Protein AF-A0AAW4BHZ7-F1 (afdb_monomer)

Radius of gyration: 28.42 Å; Cα contacts (8 Å, |Δi|>4): 225; chains: 1; bounding box: 57×30×91 Å

Mean predicted aligned error: 8.45 Å

Organism: Vibrio anguillarum (NCBI:txid55601)

Structure (mmCIF, N/CA/C/O backbone):
data_AF-A0AAW4BHZ7-F1
#
_entry.id   AF-A0AAW4BHZ7-F1
#
loop_
_atom_site.group_PDB
_atom_site.id
_atom_site.type_symbol
_atom_site.label_atom_id
_atom_site.label_alt_id
_atom_site.label_comp_id
_atom_site.label_asym_id
_atom_site.label_entity_id
_atom_site.label_seq_id
_atom_site.pdbx_PDB_ins_code
_atom_site.Cartn_x
_atom_site.Cartn_y
_atom_site.Cartn_z
_atom_site.occupancy
_atom_site.B_iso_or_equiv
_atom_site.auth_seq_id
_atom_site.auth_comp_id
_atom_site.auth_asym_id
_atom_site.auth_atom_id
_atom_site.pdbx_PDB_model_num
ATOM 1 N N . VAL A 1 1 ? -28.824 4.587 63.443 1.00 45.62 1 VAL A N 1
ATOM 2 C CA . VAL A 1 1 ? -29.485 4.351 62.135 1.00 45.62 1 VAL A CA 1
ATOM 3 C C . VAL A 1 1 ? -28.560 3.480 61.294 1.00 45.62 1 VAL A C 1
ATOM 5 O O . VAL A 1 1 ? -27.410 3.880 61.147 1.00 45.62 1 VAL A O 1
ATOM 8 N N . PRO A 1 2 ? -28.964 2.292 60.810 1.00 45.22 2 PRO A N 1
ATOM 9 C CA . PRO A 1 2 ? -28.074 1.448 60.019 1.00 45.22 2 PRO A CA 1
ATOM 10 C C . PRO A 1 2 ? -27.935 2.035 58.611 1.00 45.22 2 PRO A C 1
ATOM 12 O O . PRO A 1 2 ? -28.929 2.230 57.914 1.00 45.22 2 PRO A O 1
ATOM 15 N N . VAL A 1 3 ? -26.703 2.319 58.191 1.00 51.41 3 VAL A N 1
ATOM 16 C CA . VAL A 1 3 ? -26.401 2.705 56.809 1.00 51.41 3 VAL A CA 1
ATOM 17 C C . VAL A 1 3 ? -26.352 1.426 55.979 1.00 51.41 3 VAL A C 1
ATOM 19 O O . VAL A 1 3 ? -25.478 0.582 56.171 1.00 51.41 3 VAL A O 1
ATOM 22 N N . MET A 1 4 ? -27.311 1.266 55.071 1.00 52.25 4 MET A N 1
ATOM 23 C CA . MET A 1 4 ? -27.324 0.172 54.103 1.00 52.25 4 MET A CA 1
ATOM 24 C C . MET A 1 4 ? -26.112 0.350 53.172 1.00 52.25 4 MET A C 1
ATOM 26 O O . MET A 1 4 ? -26.081 1.277 52.364 1.00 52.25 4 MET A O 1
ATOM 30 N N . LYS A 1 5 ? -25.075 -0.485 53.316 1.00 56.50 5 LYS A N 1
ATOM 31 C CA . LYS A 1 5 ? -23.933 -0.480 52.389 1.00 56.50 5 LYS A CA 1
ATOM 32 C C . LYS A 1 5 ? -24.426 -0.943 51.018 1.00 56.50 5 LYS A C 1
ATOM 34 O O . LYS A 1 5 ? -25.065 -1.990 50.921 1.00 56.50 5 LYS A O 1
ATOM 39 N N . SER A 1 6 ? -24.145 -0.176 49.967 1.00 67.62 6 SER A N 1
ATOM 40 C CA . SER A 1 6 ? -24.424 -0.616 48.601 1.00 67.62 6 SER A CA 1
ATOM 41 C C . SER A 1 6 ? -23.652 -1.907 48.313 1.00 67.62 6 SER A C 1
ATOM 43 O O . SER A 1 6 ? -22.472 -2.030 48.644 1.00 67.62 6 SER A O 1
ATOM 45 N N . LYS A 1 7 ? -24.324 -2.894 47.711 1.00 81.62 7 LYS A N 1
ATOM 46 C CA . LYS A 1 7 ? -23.645 -4.065 47.152 1.00 81.62 7 LYS A CA 1
ATOM 47 C C . LYS A 1 7 ? -22.911 -3.620 45.890 1.00 81.62 7 LYS A C 1
ATOM 49 O O . LYS A 1 7 ? -23.540 -3.099 44.973 1.00 81.62 7 LYS A O 1
ATOM 54 N N . ALA A 1 8 ? -21.600 -3.815 45.866 1.00 86.56 8 ALA A N 1
ATOM 55 C CA . ALA A 1 8 ? -20.774 -3.657 44.678 1.00 86.56 8 ALA A CA 1
ATOM 56 C C . ALA A 1 8 ? -20.275 -5.037 44.236 1.00 86.56 8 ALA A C 1
ATOM 58 O O . ALA A 1 8 ? -19.981 -5.884 45.082 1.00 86.56 8 ALA A O 1
ATOM 59 N N . THR A 1 9 ? -20.177 -5.238 42.925 1.00 92.44 9 THR A N 1
ATOM 60 C CA . THR A 1 9 ? -19.621 -6.446 42.305 1.00 92.44 9 THR A CA 1
ATOM 61 C C . THR A 1 9 ? -18.449 -6.034 41.427 1.00 92.44 9 THR A C 1
ATOM 63 O O . THR A 1 9 ? -18.513 -5.005 40.755 1.00 92.44 9 THR A O 1
ATOM 66 N N . THR A 1 10 ? -17.390 -6.837 41.436 1.00 94.56 10 THR A N 1
ATOM 67 C CA . THR A 1 10 ? -16.207 -6.633 40.599 1.00 94.56 10 THR A CA 1
ATOM 68 C C . THR A 1 10 ? -16.099 -7.790 39.622 1.00 94.56 10 THR A C 1
ATOM 70 O O . THR A 1 10 ? -16.059 -8.943 40.042 1.00 94.56 10 THR A O 1
ATOM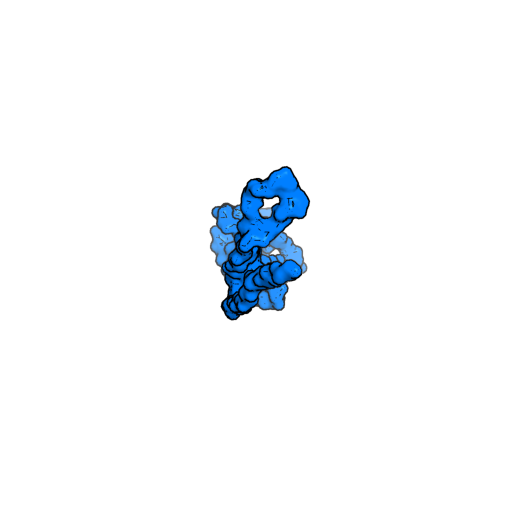 73 N N . GLU A 1 11 ? -15.996 -7.477 38.334 1.00 94.38 11 GLU A N 1
ATOM 74 C CA . GLU A 1 11 ? -15.741 -8.454 37.278 1.00 94.38 11 GLU A CA 1
ATOM 75 C C . GLU A 1 11 ? -14.485 -8.070 36.497 1.00 94.38 11 GLU A C 1
ATOM 77 O O . GLU A 1 11 ? -14.169 -6.889 36.329 1.00 94.38 11 GLU A O 1
ATOM 82 N N . ARG A 1 12 ? -13.750 -9.081 36.028 1.00 96.12 12 ARG A N 1
ATOM 83 C CA . ARG A 1 12 ? -12.579 -8.898 35.171 1.00 96.12 12 ARG A CA 1
ATOM 84 C C . ARG A 1 12 ? -12.951 -9.274 33.746 1.00 96.12 12 ARG A C 1
ATOM 86 O O . ARG A 1 12 ? -13.334 -10.410 33.492 1.00 96.12 12 ARG A O 1
ATOM 93 N N . TYR A 1 13 ? -12.739 -8.345 32.824 1.00 95.50 13 TYR A N 1
ATOM 94 C CA . TYR A 1 13 ? -12.729 -8.629 31.396 1.00 95.50 13 TYR A CA 1
ATOM 95 C C . TYR A 1 13 ? -11.280 -8.728 30.915 1.00 95.50 13 TYR A C 1
ATOM 97 O O . TYR A 1 13 ? -10.498 -7.796 31.104 1.00 95.50 13 TYR A O 1
ATOM 105 N N . THR A 1 14 ? -10.921 -9.859 30.313 1.00 96.44 14 THR A N 1
ATOM 106 C CA . THR A 1 14 ? -9.606 -10.056 29.696 1.00 96.44 14 THR A CA 1
ATOM 107 C C . THR A 1 14 ? -9.739 -9.822 28.200 1.00 96.44 14 THR A C 1
ATOM 109 O O . THR A 1 14 ? -10.528 -10.492 27.539 1.00 96.44 14 THR A O 1
ATOM 112 N N . VAL A 1 15 ? -8.962 -8.881 27.665 1.00 95.69 15 VAL A N 1
ATOM 113 C CA . VAL A 1 15 ? -8.916 -8.625 26.221 1.00 95.69 15 VAL A CA 1
ATOM 114 C C . VAL A 1 15 ? -8.342 -9.864 25.517 1.00 95.69 15 VAL A C 1
ATOM 116 O O . VAL A 1 15 ? -7.264 -10.317 25.910 1.00 95.69 15 VAL A O 1
ATOM 119 N N . PRO A 1 16 ? -9.031 -10.428 24.508 1.00 95.06 16 PRO A N 1
ATOM 120 C CA . PRO A 1 16 ? -8.538 -11.590 23.776 1.00 95.06 16 PRO A CA 1
ATOM 121 C C . PRO A 1 16 ? -7.180 -11.350 23.104 1.00 95.06 16 PRO A C 1
ATOM 123 O O . PRO A 1 16 ? -6.865 -10.237 22.670 1.00 95.06 16 PRO A O 1
ATOM 126 N N . SER A 1 17 ? -6.384 -12.410 22.958 1.00 92.94 17 SER A N 1
ATOM 127 C CA . SER A 1 17 ? -5.130 -12.371 22.197 1.00 92.94 17 SER A CA 1
ATOM 128 C C . SER A 1 17 ? -5.360 -11.872 20.764 1.00 92.94 17 SER A C 1
ATOM 130 O O . SER A 1 17 ? -6.391 -12.158 20.166 1.00 92.94 17 SER A O 1
ATOM 132 N N . ASN A 1 18 ? -4.392 -11.131 20.214 1.00 89.56 18 ASN A N 1
ATOM 133 C CA . ASN A 1 18 ? -4.454 -10.501 18.882 1.00 89.56 18 ASN A CA 1
ATOM 134 C C . ASN A 1 18 ? -5.602 -9.498 18.678 1.00 89.56 18 ASN A C 1
ATOM 136 O O . ASN A 1 18 ? -5.875 -9.094 17.551 1.00 89.56 18 ASN A O 1
ATOM 140 N N . THR A 1 19 ? -6.234 -9.039 19.758 1.00 93.38 19 THR A N 1
ATOM 141 C CA . THR A 1 19 ? -7.202 -7.940 19.722 1.00 93.38 19 THR A CA 1
ATOM 142 C C . THR A 1 19 ? -6.710 -6.759 20.548 1.00 93.38 19 THR A C 1
ATOM 144 O O . THR A 1 19 ? -5.769 -6.868 21.339 1.00 93.38 19 THR A O 1
ATOM 147 N N . GLN A 1 20 ? -7.339 -5.609 20.351 1.00 94.12 20 GLN A N 1
ATOM 148 C CA 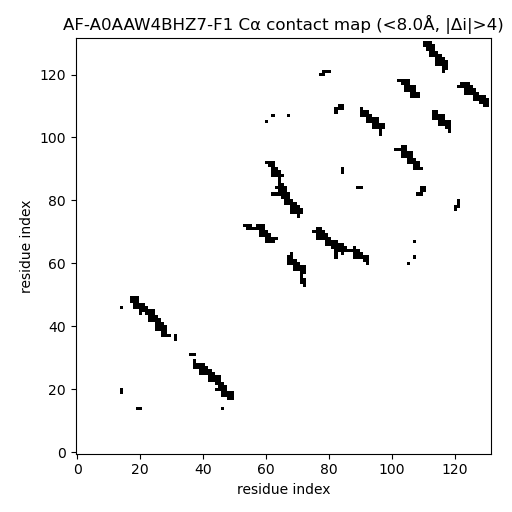. GLN A 1 20 ? -7.147 -4.416 21.160 1.00 94.12 20 GLN A CA 1
ATOM 149 C C . GLN A 1 20 ? -8.499 -3.794 21.497 1.00 94.12 20 GLN A C 1
ATOM 151 O O . GLN A 1 20 ? -9.475 -3.969 20.767 1.00 94.12 20 GLN A O 1
ATOM 156 N N . LEU A 1 21 ? -8.563 -3.052 22.601 1.00 95.00 21 LEU A N 1
ATOM 157 C CA . LEU A 1 21 ? -9.728 -2.226 22.903 1.00 95.00 21 LEU A CA 1
ATOM 158 C C . LEU A 1 21 ? -9.805 -1.091 21.882 1.00 95.00 21 LEU A C 1
ATOM 160 O O . LEU A 1 21 ? -8.866 -0.311 21.755 1.00 95.00 21 LEU A O 1
ATOM 164 N N . VAL A 1 22 ? -10.928 -1.005 21.176 1.00 95.62 22 VAL A N 1
ATOM 165 C CA . VAL A 1 22 ? -11.180 0.036 20.166 1.00 95.62 22 VAL A CA 1
ATOM 166 C C . VAL A 1 22 ? -12.282 0.997 20.594 1.00 95.62 22 VAL A C 1
ATOM 168 O O . VAL A 1 22 ? -12.426 2.070 20.018 1.00 95.62 22 VAL A O 1
ATOM 171 N N . GLY A 1 23 ? -13.055 0.642 21.622 1.00 96.06 23 GLY A N 1
ATOM 172 C CA . GLY A 1 23 ? -14.110 1.506 22.126 1.00 96.06 23 GLY A CA 1
ATOM 173 C C . GLY A 1 23 ? -14.826 0.960 23.351 1.00 96.06 23 GLY A C 1
ATOM 174 O O . GLY A 1 23 ? -14.528 -0.124 23.859 1.00 96.06 23 GLY A O 1
ATOM 175 N N . LEU A 1 24 ? -15.796 1.744 23.812 1.00 97.81 24 LEU A N 1
ATOM 176 C CA . LEU A 1 24 ? -16.686 1.422 24.919 1.00 97.81 24 LEU A CA 1
ATOM 177 C C . LEU A 1 24 ? -18.109 1.843 24.553 1.00 97.81 24 LEU A C 1
ATOM 179 O O . LEU A 1 24 ? -18.342 3.010 24.241 1.00 97.81 24 LEU A O 1
ATOM 183 N N . ASN A 1 25 ? -19.067 0.927 24.675 1.00 97.88 25 ASN A N 1
ATOM 184 C CA . ASN A 1 25 ? -20.467 1.323 24.785 1.00 97.88 25 ASN A CA 1
ATOM 185 C C . ASN A 1 25 ? -20.723 1.767 26.227 1.00 97.88 25 ASN A C 1
ATOM 187 O O . ASN A 1 25 ? -20.350 1.069 27.175 1.00 97.88 25 ASN A O 1
ATOM 191 N N . VAL A 1 26 ? -21.349 2.932 26.392 1.00 96.56 26 VAL A N 1
ATOM 192 C CA . VAL A 1 26 ? -21.577 3.560 27.698 1.00 96.56 26 VAL A CA 1
ATOM 193 C C . VAL A 1 26 ? -23.051 3.900 27.841 1.00 96.56 26 VAL A C 1
ATOM 195 O O . VAL A 1 26 ? -23.613 4.633 27.030 1.00 96.56 26 VAL A O 1
ATOM 198 N N . TRP A 1 27 ? -23.672 3.415 28.915 1.00 95.00 27 TRP A N 1
ATOM 199 C CA . TRP A 1 27 ? -25.053 3.755 29.243 1.00 95.00 27 TRP A CA 1
ATOM 200 C C . TRP A 1 27 ? -25.092 4.747 30.394 1.00 95.00 27 TRP A C 1
ATOM 202 O O . TRP A 1 27 ? -24.494 4.519 31.445 1.00 95.00 27 TRP A O 1
ATOM 212 N N . SER A 1 28 ? -25.856 5.824 30.218 1.00 91.75 28 SER A N 1
ATOM 213 C CA . SER A 1 28 ? -26.211 6.760 31.282 1.00 91.75 28 SER A CA 1
ATOM 214 C C . SER A 1 28 ? -27.719 6.988 31.271 1.00 91.75 28 SER A C 1
ATOM 216 O O . SER A 1 28 ? -28.321 7.207 30.219 1.00 91.75 28 SER A O 1
ATOM 218 N N . LYS A 1 29 ? -28.357 6.913 32.438 1.00 88.69 29 LYS A N 1
ATOM 219 C CA . LYS A 1 29 ? -29.798 7.117 32.577 1.00 88.69 29 LYS A CA 1
ATOM 220 C C . LYS A 1 29 ? -30.141 8.570 32.214 1.00 88.69 29 LYS A C 1
ATOM 222 O O . LYS A 1 29 ? -29.570 9.494 32.793 1.00 88.69 29 LYS A O 1
ATOM 227 N N . PRO A 1 30 ? -31.119 8.804 31.321 1.00 75.88 30 PRO A N 1
ATOM 228 C CA . PRO A 1 30 ? -31.380 10.139 30.782 1.00 75.88 30 PRO A CA 1
ATOM 229 C C . PRO A 1 30 ? -32.041 11.107 31.777 1.00 75.88 30 PRO A C 1
ATOM 231 O O . PRO A 1 30 ? -31.963 12.315 31.570 1.00 75.88 30 PRO A O 1
ATOM 234 N N . LYS A 1 31 ? -32.669 10.609 32.857 1.00 68.00 31 LYS A N 1
ATOM 235 C CA . LYS A 1 31 ? -33.532 11.396 33.761 1.00 68.00 31 LYS A CA 1
ATOM 236 C C . LYS A 1 31 ? -32.974 11.642 35.179 1.00 68.00 31 LYS A C 1
ATOM 238 O O . LYS A 1 31 ? -33.588 11.191 36.146 1.00 68.00 31 LYS A O 1
ATOM 243 N N . PRO A 1 32 ? -31.871 12.376 35.383 1.00 65.25 32 PRO A N 1
ATOM 244 C CA . PRO A 1 32 ? -31.665 13.061 36.651 1.00 65.25 32 PRO A CA 1
ATOM 245 C C . PRO A 1 32 ? -32.241 14.481 36.586 1.00 65.25 32 PRO A C 1
ATOM 247 O O . PRO A 1 32 ? -32.038 15.196 35.612 1.00 65.25 32 PRO A O 1
ATOM 250 N N . ILE A 1 33 ? -32.913 14.903 37.662 1.00 65.62 33 ILE A N 1
ATOM 251 C CA . ILE A 1 33 ? -33.428 16.277 37.854 1.00 65.62 33 ILE A CA 1
ATOM 252 C C . ILE A 1 33 ? -32.295 17.321 37.743 1.00 65.62 33 ILE A C 1
ATOM 254 O O . ILE A 1 33 ? -32.540 18.471 37.401 1.00 65.62 33 ILE A O 1
ATOM 258 N N . PHE A 1 34 ? -31.041 16.907 37.970 1.00 79.25 34 PHE A N 1
ATOM 259 C CA . PHE A 1 34 ? -29.856 17.744 37.825 1.00 79.25 34 PHE A CA 1
ATOM 260 C C . PHE A 1 34 ? -28.754 17.045 37.026 1.00 79.25 34 PHE A C 1
ATOM 262 O O . PHE A 1 34 ? -28.375 15.913 37.337 1.00 79.25 34 PHE A O 1
ATOM 269 N N . THR A 1 35 ? -28.172 17.744 36.054 1.00 76.00 35 THR A N 1
ATOM 270 C CA . THR A 1 35 ? -27.115 17.213 35.177 1.00 76.00 35 THR A CA 1
ATOM 271 C C . THR A 1 35 ? -25.884 16.729 35.947 1.00 76.00 35 THR A C 1
ATOM 273 O O . THR A 1 35 ? -25.319 15.704 35.580 1.00 76.00 35 THR A O 1
ATOM 276 N N . PHE A 1 36 ? -25.526 17.371 37.067 1.00 81.56 36 PHE A N 1
ATOM 277 C CA . PHE A 1 36 ? -24.386 16.963 37.905 1.00 81.56 36 PHE A CA 1
ATOM 278 C C . PHE A 1 36 ? -24.562 15.595 38.590 1.00 81.56 36 PHE A C 1
ATOM 280 O O . PHE A 1 36 ? -23.603 15.054 39.126 1.00 81.56 36 PHE A O 1
ATOM 287 N N . LYS A 1 37 ? -25.775 15.021 38.587 1.00 82.94 37 LYS A N 1
ATOM 288 C CA . LYS A 1 37 ? -26.039 13.669 39.111 1.00 82.94 37 LYS A CA 1
ATOM 289 C C . LYS A 1 37 ? -25.936 12.572 38.043 1.00 82.94 37 LYS A C 1
ATOM 291 O O . LYS A 1 37 ? -26.101 11.393 38.374 1.00 82.94 37 LYS A O 1
ATOM 296 N N . LYS A 1 38 ? -25.696 12.923 36.771 1.00 85.12 38 LYS A N 1
ATOM 297 C CA . LYS A 1 38 ? -25.431 11.937 35.713 1.00 85.12 38 LYS A CA 1
ATOM 298 C C . LYS A 1 38 ? -24.132 11.197 36.017 1.00 85.12 38 LYS A C 1
ATOM 300 O O . LYS A 1 38 ? -23.143 11.794 36.420 1.00 85.12 38 LYS A O 1
ATOM 305 N N . HIS A 1 39 ? -24.155 9.890 35.814 1.00 89.12 39 HIS A N 1
ATOM 306 C CA . HIS A 1 39 ? -23.004 9.006 35.953 1.00 89.12 39 HIS A CA 1
ATOM 307 C C . HIS A 1 39 ? -23.144 7.852 34.956 1.00 89.12 39 HIS A C 1
ATOM 309 O O . HIS A 1 39 ? -24.201 7.673 34.340 1.00 89.12 39 HIS A O 1
ATOM 315 N N . VAL A 1 40 ? -22.074 7.081 34.786 1.00 92.75 40 VAL A N 1
ATOM 316 C CA . VAL A 1 40 ? -22.093 5.850 33.994 1.00 92.75 40 VAL A CA 1
ATOM 317 C C . VAL A 1 40 ? -22.850 4.776 34.765 1.00 92.75 40 VAL A C 1
ATOM 319 O O . VAL A 1 40 ? -22.567 4.519 35.932 1.00 92.75 40 VAL A O 1
ATOM 322 N N . ASN A 1 41 ? -23.833 4.161 34.117 1.00 92.69 41 ASN A N 1
ATO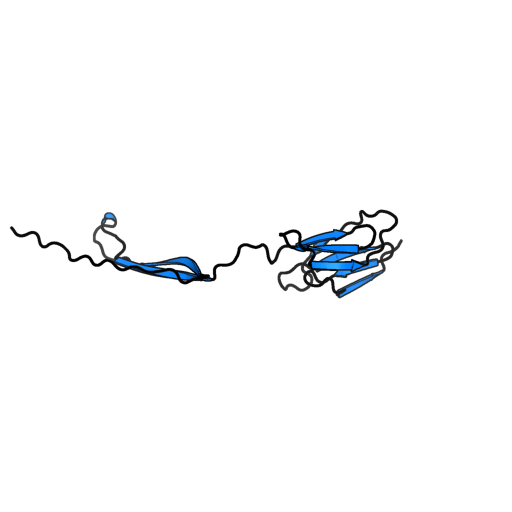M 323 C CA . ASN A 1 41 ? -24.649 3.097 34.690 1.00 92.69 41 ASN A CA 1
ATOM 324 C C . ASN A 1 41 ? -24.219 1.707 34.225 1.00 92.69 41 ASN A C 1
ATOM 326 O O . ASN A 1 41 ? -24.394 0.756 34.978 1.00 92.69 41 ASN A O 1
ATOM 330 N N . ALA A 1 42 ? -23.679 1.592 33.011 1.00 95.06 42 ALA A N 1
ATOM 331 C CA . ALA A 1 42 ? -23.115 0.353 32.492 1.00 95.06 42 ALA A CA 1
ATOM 332 C C . ALA A 1 42 ? -22.038 0.647 31.445 1.00 95.06 42 ALA A C 1
ATOM 334 O O . ALA A 1 42 ? -22.050 1.711 30.815 1.00 95.06 42 ALA A O 1
ATOM 335 N N . VAL A 1 43 ? -21.143 -0.320 31.254 1.00 96.75 43 VAL A N 1
ATOM 336 C CA . VAL A 1 43 ? -20.100 -0.305 30.227 1.00 96.75 43 VAL A CA 1
ATOM 337 C C . VAL A 1 43 ? -20.046 -1.652 29.517 1.00 96.75 43 VAL A C 1
ATOM 339 O O . VAL A 1 43 ? -20.295 -2.689 30.127 1.00 96.75 43 VAL A O 1
ATOM 342 N N . GLN A 1 44 ? -19.686 -1.634 28.239 1.00 97.88 44 GLN A N 1
ATOM 343 C CA . GLN A 1 44 ? -19.307 -2.820 27.478 1.00 97.88 44 GLN A CA 1
ATOM 344 C C . GLN A 1 44 ? -18.070 -2.478 26.653 1.00 97.88 44 GLN A C 1
ATOM 346 O O . GLN A 1 44 ? -18.048 -1.468 25.949 1.00 97.88 44 GLN A O 1
ATOM 351 N N . PHE A 1 45 ? -17.044 -3.319 26.743 1.00 97.19 45 PHE A N 1
ATOM 352 C CA . PHE A 1 45 ? -15.821 -3.166 25.966 1.00 97.19 45 PHE A CA 1
ATOM 353 C C . PHE A 1 45 ? -16.040 -3.607 24.521 1.00 97.19 45 PHE A C 1
ATOM 355 O O . PHE A 1 45 ? -16.587 -4.681 24.273 1.00 97.19 45 PHE A O 1
ATOM 362 N N . ILE A 1 46 ? -15.578 -2.791 23.578 1.00 97.19 46 ILE A N 1
ATOM 363 C CA . ILE A 1 46 ? -15.519 -3.133 22.159 1.00 97.19 46 ILE A CA 1
ATOM 364 C C . ILE A 1 46 ? -14.064 -3.454 21.843 1.00 97.19 46 ILE A C 1
ATOM 366 O O . ILE A 1 46 ? -13.174 -2.623 22.050 1.00 97.19 46 ILE A O 1
ATOM 370 N N . VAL A 1 47 ? -13.827 -4.670 21.361 1.00 96.31 47 VAL A N 1
ATOM 371 C CA . VAL A 1 47 ? -12.511 -5.127 20.916 1.00 96.31 47 VAL A CA 1
ATOM 372 C C . VAL A 1 47 ? -12.504 -5.265 19.400 1.00 96.31 47 VAL A C 1
ATOM 374 O O . VAL A 1 47 ? -13.496 -5.680 18.807 1.00 96.31 47 VAL A O 1
ATOM 377 N N . GLY A 1 48 ? -11.390 -4.893 18.785 1.00 92.69 48 GLY A N 1
ATOM 378 C CA . GLY A 1 48 ? -11.131 -5.084 17.363 1.00 92.69 48 GLY A CA 1
ATOM 379 C C . GLY A 1 48 ? -9.825 -5.835 17.168 1.00 92.69 48 GLY A C 1
ATOM 380 O O . GLY A 1 48 ? -9.013 -5.920 18.094 1.00 92.69 48 GLY A O 1
ATOM 381 N N . GLU A 1 49 ? -9.612 -6.381 15.975 1.00 91.19 49 GLU A N 1
ATOM 382 C CA . GLU A 1 49 ? -8.331 -6.994 15.638 1.00 91.19 49 GLU A CA 1
ATOM 383 C C . GLU A 1 49 ? -7.199 -5.990 15.840 1.00 91.19 49 GLU A C 1
ATOM 385 O O . GLU A 1 49 ? -7.302 -4.800 15.518 1.00 91.19 49 GLU A O 1
ATOM 390 N N . LYS A 1 50 ? -6.102 -6.476 16.415 1.00 87.62 50 LYS A N 1
ATOM 391 C CA . LYS A 1 50 ? -4.887 -5.692 16.512 1.00 87.62 50 LYS A CA 1
ATOM 392 C C . LYS A 1 50 ? -4.306 -5.588 15.109 1.00 87.62 50 LYS A C 1
ATOM 394 O O . LYS A 1 50 ? -3.567 -6.460 14.662 1.00 87.62 50 LYS A O 1
ATOM 399 N N . ILE A 1 51 ? -4.631 -4.499 14.429 1.00 73.75 51 ILE A N 1
ATOM 400 C CA . ILE A 1 51 ? -3.901 -4.090 13.241 1.00 73.75 51 ILE A CA 1
ATOM 401 C C . ILE A 1 51 ? -2.471 -3.783 13.669 1.00 73.75 51 ILE A C 1
ATOM 403 O O . ILE A 1 51 ? -2.200 -2.881 14.465 1.00 73.75 51 ILE A O 1
ATOM 407 N N . ASN A 1 52 ? -1.536 -4.588 13.178 1.00 67.88 52 ASN A N 1
ATOM 408 C CA . ASN A 1 52 ? -0.142 -4.208 13.236 1.00 67.88 52 ASN A CA 1
ATOM 409 C C . ASN A 1 52 ? -0.027 -2.981 12.339 1.00 67.88 52 ASN A C 1
ATOM 411 O O . ASN A 1 52 ? -0.112 -3.123 11.125 1.00 67.88 52 ASN A O 1
ATOM 415 N N . ASN A 1 53 ? 0.189 -1.802 12.929 1.00 58.94 53 ASN A N 1
ATOM 416 C CA . ASN A 1 53 ? 0.474 -0.545 12.223 1.00 58.94 53 ASN A CA 1
ATOM 417 C C . ASN A 1 53 ? 1.765 -0.601 11.382 1.00 58.94 53 ASN A C 1
ATOM 419 O O . ASN A 1 53 ? 2.313 0.441 11.028 1.00 58.94 53 ASN A O 1
ATOM 423 N N . ASN A 1 54 ? 2.259 -1.793 11.026 1.00 53.53 54 ASN A N 1
ATOM 424 C CA . ASN A 1 54 ? 2.942 -1.949 9.760 1.00 53.53 54 ASN A CA 1
ATOM 425 C C . ASN A 1 54 ? 1.973 -1.371 8.732 1.00 53.53 54 ASN A C 1
ATOM 427 O O . ASN A 1 54 ? 0.945 -1.958 8.428 1.00 53.53 54 ASN A O 1
ATOM 431 N N . ILE A 1 55 ? 2.202 -0.137 8.320 1.00 56.00 55 ILE A N 1
ATOM 432 C CA . ILE A 1 55 ? 2.672 0.257 6.998 1.00 56.00 55 ILE A CA 1
ATOM 433 C C . ILE A 1 55 ? 2.719 -0.866 5.917 1.00 56.00 55 ILE A C 1
ATOM 435 O O . ILE A 1 55 ? 3.554 -0.847 5.026 1.00 56.00 55 ILE A O 1
ATOM 439 N N . GLN A 1 56 ? 1.851 -1.879 5.967 1.00 61.91 56 GLN A N 1
ATOM 440 C CA . GLN A 1 56 ? 1.771 -2.980 5.004 1.00 61.91 56 GLN A CA 1
ATOM 441 C C . GLN A 1 56 ? 1.395 -2.435 3.622 1.00 61.91 56 GLN A C 1
ATOM 443 O O . GLN A 1 56 ? 1.691 -3.055 2.610 1.00 61.91 56 GLN A O 1
ATOM 448 N N . ASN A 1 57 ? 0.779 -1.250 3.598 1.00 76.75 57 ASN A N 1
ATOM 449 C CA . ASN A 1 57 ? 0.242 -0.630 2.400 1.00 76.75 57 ASN A CA 1
ATOM 450 C C . ASN A 1 57 ? 1.096 0.544 1.896 1.00 76.75 57 ASN A C 1
ATOM 452 O O . ASN A 1 57 ? 0.734 1.112 0.874 1.00 76.75 57 ASN A O 1
ATOM 456 N N . MET A 1 58 ? 2.190 0.935 2.578 1.00 89.06 58 MET A N 1
ATOM 457 C CA . MET A 1 58 ? 3.116 1.922 1.995 1.00 89.06 58 MET A CA 1
ATOM 458 C C . MET A 1 58 ? 4.328 1.220 1.399 1.00 89.06 58 MET A C 1
ATOM 460 O O . MET A 1 58 ? 4.967 0.377 2.038 1.00 89.06 58 MET A O 1
ATOM 464 N N . GLY A 1 59 ? 4.652 1.632 0.181 1.00 93.25 59 GLY A N 1
ATOM 465 C CA . GLY A 1 59 ? 5.853 1.244 -0.529 1.00 93.25 59 GLY A CA 1
ATOM 466 C C . GLY A 1 59 ? 6.738 2.454 -0.814 1.00 93.25 59 GLY A C 1
ATOM 467 O O . GLY A 1 59 ? 6.253 3.575 -0.952 1.00 93.25 59 GLY A O 1
ATOM 468 N N . ILE A 1 60 ? 8.043 2.221 -0.896 1.00 96.31 60 ILE A N 1
ATOM 469 C CA . ILE A 1 60 ? 9.024 3.176 -1.410 1.00 96.31 60 ILE A CA 1
ATOM 470 C C . ILE A 1 60 ? 9.520 2.619 -2.736 1.00 96.31 60 ILE A C 1
ATOM 472 O O . ILE A 1 60 ? 10.133 1.551 -2.768 1.00 96.31 60 ILE A O 1
ATOM 476 N N . VAL A 1 61 ? 9.269 3.354 -3.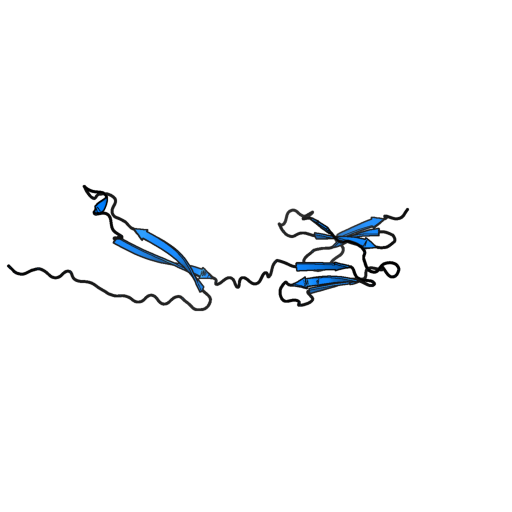816 1.00 98.00 61 VAL A N 1
ATOM 477 C CA . VAL A 1 61 ? 9.720 2.998 -5.159 1.00 98.00 61 VAL A CA 1
ATOM 478 C C . VAL A 1 61 ? 10.734 4.006 -5.671 1.00 98.00 61 VAL A C 1
ATOM 480 O O . VAL A 1 61 ? 10.581 5.210 -5.473 1.00 98.00 61 VAL A O 1
ATOM 483 N N . TYR A 1 62 ? 11.777 3.516 -6.331 1.00 97.31 62 TYR A N 1
ATOM 484 C CA . TYR A 1 62 ? 12.731 4.351 -7.053 1.00 97.31 62 TYR A CA 1
ATOM 485 C C . TYR A 1 62 ? 13.312 3.596 -8.249 1.00 97.31 62 TYR A C 1
ATOM 487 O O . TYR A 1 62 ? 13.317 2.363 -8.282 1.00 97.31 62 TYR A O 1
ATOM 495 N N . ALA A 1 63 ? 13.820 4.344 -9.228 1.00 96.50 63 ALA A N 1
ATOM 496 C CA . ALA A 1 63 ? 14.555 3.795 -10.357 1.00 96.50 63 ALA A CA 1
ATOM 497 C C . ALA A 1 63 ? 16.062 4.014 -10.170 1.00 96.50 63 ALA A C 1
ATOM 499 O O . ALA A 1 63 ? 16.511 5.109 -9.834 1.00 96.50 63 ALA A O 1
ATOM 500 N N . GLY A 1 64 ? 16.839 2.953 -10.369 1.00 93.25 64 GLY A N 1
ATOM 501 C CA . GLY A 1 64 ? 18.293 3.014 -10.497 1.00 93.25 64 GLY A CA 1
ATOM 502 C C . GLY A 1 64 ? 18.736 2.736 -11.933 1.00 93.25 64 GLY A C 1
ATOM 503 O O . GLY A 1 64 ? 17.931 2.738 -12.858 1.00 93.25 64 GLY A O 1
ATOM 504 N N . TYR A 1 65 ? 20.019 2.414 -12.113 1.00 93.50 65 TYR A N 1
ATOM 505 C CA . TYR A 1 65 ? 20.612 2.152 -13.434 1.00 93.50 65 TYR A CA 1
ATOM 506 C C . TYR A 1 65 ? 19.942 1.022 -14.233 1.00 93.50 65 TYR A C 1
ATOM 508 O O . TYR A 1 65 ? 19.906 1.079 -15.460 1.00 93.50 65 TYR A O 1
ATOM 516 N N . TYR A 1 66 ? 19.463 -0.025 -13.555 1.00 94.06 66 TYR A N 1
ATOM 517 C CA . TYR A 1 66 ? 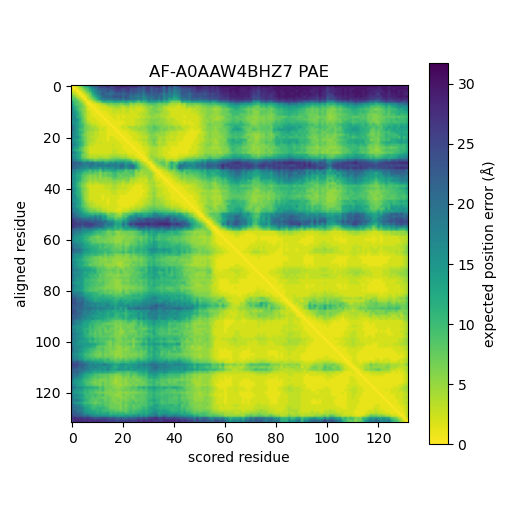19.041 -1.270 -14.214 1.00 94.06 66 TYR A CA 1
ATOM 518 C C . TYR A 1 66 ? 17.616 -1.709 -13.885 1.00 94.06 66 TYR A C 1
ATOM 520 O O . TYR A 1 66 ? 17.091 -2.628 -14.526 1.00 94.06 66 TYR A O 1
ATOM 528 N N . ALA A 1 67 ? 16.997 -1.106 -12.872 1.00 96.44 67 ALA A N 1
ATOM 529 C CA . ALA A 1 67 ? 15.706 -1.543 -12.375 1.00 96.44 67 ALA A CA 1
ATOM 530 C C . ALA A 1 67 ? 14.946 -0.430 -11.659 1.00 96.44 67 ALA A C 1
ATOM 532 O O . ALA A 1 67 ? 15.537 0.495 -11.099 1.00 96.44 67 ALA A O 1
ATOM 533 N N . VAL A 1 68 ? 13.628 -0.593 -11.654 1.00 97.81 68 VAL A N 1
ATOM 534 C CA . VAL A 1 68 ? 12.722 0.013 -10.685 1.00 97.81 68 VAL A CA 1
ATOM 535 C C . VAL A 1 68 ? 12.531 -0.989 -9.563 1.00 97.81 68 VAL A C 1
ATOM 537 O O . VAL A 1 68 ? 12.108 -2.118 -9.819 1.00 97.81 68 VAL A O 1
ATOM 540 N N . ASP A 1 69 ? 12.843 -0.578 -8.342 1.00 98.31 69 ASP A N 1
ATOM 541 C CA . ASP A 1 69 ? 12.710 -1.414 -7.157 1.00 98.31 69 ASP A CA 1
ATOM 542 C C . ASP A 1 69 ? 11.640 -0.840 -6.231 1.00 98.31 69 ASP A C 1
ATOM 544 O O . ASP A 1 69 ? 11.642 0.357 -5.937 1.00 98.31 69 ASP A O 1
ATOM 548 N N . MET A 1 70 ? 10.773 -1.715 -5.726 1.00 97.94 70 MET A N 1
ATOM 549 C CA . MET A 1 70 ? 9.806 -1.401 -4.678 1.00 97.94 70 MET A CA 1
ATOM 550 C C . MET A 1 70 ? 10.238 -2.038 -3.365 1.00 97.94 70 MET A C 1
ATOM 552 O O . MET A 1 70 ? 10.536 -3.233 -3.310 1.00 97.94 70 MET A O 1
ATOM 556 N N . TYR A 1 71 ? 10.205 -1.259 -2.293 1.00 96.56 71 TYR A N 1
ATOM 557 C CA . TYR A 1 71 ? 10.468 -1.711 -0.935 1.00 96.56 71 TYR A CA 1
ATOM 558 C C . TYR A 1 71 ? 9.252 -1.468 -0.052 1.00 96.56 71 TYR A C 1
ATOM 560 O O . TYR A 1 71 ? 8.605 -0.430 -0.151 1.00 96.56 71 TYR A O 1
ATOM 568 N N . ASN A 1 72 ? 8.959 -2.401 0.848 1.00 93.00 72 ASN A N 1
ATOM 569 C CA . ASN A 1 72 ? 8.010 -2.155 1.923 1.00 93.00 72 ASN A CA 1
ATOM 570 C C . ASN A 1 72 ? 8.625 -1.189 2.944 1.00 93.00 72 ASN A C 1
ATOM 572 O O . ASN A 1 72 ? 9.834 -0.943 2.971 1.00 93.00 72 ASN A O 1
ATOM 576 N N . ALA A 1 73 ? 7.802 -0.665 3.841 1.00 90.06 73 ALA A N 1
ATOM 577 C CA . ALA A 1 73 ? 8.267 0.290 4.840 1.00 90.06 73 ALA A CA 1
ATOM 578 C C . ALA A 1 73 ? 9.211 -0.281 5.910 1.00 90.06 73 ALA A C 1
ATOM 580 O O . ALA A 1 73 ? 9.746 0.473 6.720 1.00 90.06 73 ALA A O 1
ATOM 581 N N . GLN A 1 74 ? 9.428 -1.597 5.930 1.00 90.12 74 GLN A N 1
ATOM 582 C CA . GLN A 1 74 ? 10.448 -2.242 6.756 1.00 90.12 74 GLN A CA 1
ATOM 583 C C . GLN A 1 74 ? 11.788 -2.382 6.009 1.00 90.12 74 GLN A C 1
ATOM 585 O O . GLN A 1 74 ? 12.729 -2.958 6.549 1.00 90.12 74 GLN A O 1
ATOM 590 N N . GLY A 1 75 ? 11.891 -1.867 4.778 1.00 92.00 75 GLY A N 1
ATOM 591 C CA . GLY A 1 75 ? 13.091 -1.950 3.942 1.00 92.00 75 GLY A CA 1
ATOM 592 C C . GLY A 1 75 ? 13.265 -3.294 3.232 1.00 92.00 75 GLY A C 1
ATOM 593 O O . GLY A 1 75 ? 14.321 -3.555 2.660 1.00 92.00 75 GLY A O 1
ATOM 594 N N . GLY A 1 76 ? 12.252 -4.162 3.248 1.00 93.81 76 GLY A N 1
ATOM 595 C CA . GLY A 1 76 ? 12.244 -5.402 2.478 1.00 93.81 76 GLY A CA 1
ATOM 596 C C . GLY A 1 76 ? 11.855 -5.142 1.025 1.00 93.81 76 GLY A C 1
ATOM 597 O O . GLY A 1 76 ? 10.841 -4.498 0.768 1.00 93.81 76 GLY A O 1
ATOM 598 N N . LYS A 1 77 ? 12.637 -5.652 0.067 1.00 96.25 77 LYS A N 1
ATOM 599 C CA . LYS A 1 77 ? 12.309 -5.554 -1.363 1.00 96.25 77 LYS A CA 1
ATOM 600 C C . LYS A 1 77 ? 11.068 -6.397 -1.676 1.00 96.25 77 LYS A C 1
ATOM 602 O O . LYS A 1 77 ? 11.047 -7.584 -1.361 1.00 96.25 77 LYS A O 1
ATOM 607 N N . VAL A 1 78 ? 10.064 -5.784 -2.296 1.00 96.12 78 VAL A N 1
ATOM 608 C CA . VAL A 1 78 ? 8.800 -6.425 -2.695 1.00 96.12 78 VAL A CA 1
ATOM 609 C C . VAL A 1 78 ? 8.909 -6.957 -4.118 1.00 96.12 78 VAL A C 1
ATOM 611 O O . VAL A 1 78 ? 8.660 -8.134 -4.361 1.00 96.12 78 VAL A O 1
ATOM 614 N N . TRP A 1 79 ? 9.329 -6.104 -5.052 1.00 97.81 79 TRP A N 1
ATOM 615 C CA . TRP A 1 79 ? 9.522 -6.468 -6.452 1.00 97.81 79 TRP A CA 1
ATOM 616 C C . TRP A 1 79 ? 10.638 -5.636 -7.091 1.00 97.81 79 TRP A C 1
ATOM 618 O O . TRP A 1 79 ? 11.065 -4.610 -6.557 1.00 97.81 79 TRP A O 1
ATOM 628 N N . SER A 1 80 ? 11.125 -6.115 -8.236 1.00 98.06 80 SER A N 1
ATOM 629 C CA . SER A 1 80 ? 12.119 -5.440 -9.071 1.00 98.06 80 SER A CA 1
ATOM 630 C C . SER A 1 80 ? 11.771 -5.649 -10.539 1.00 98.06 80 SER A C 1
ATOM 632 O O . SER A 1 80 ? 11.574 -6.785 -10.976 1.00 98.06 80 SER A O 1
ATOM 634 N N . VAL A 1 81 ? 11.688 -4.561 -11.302 1.00 97.38 81 VAL A N 1
ATOM 635 C CA . VAL A 1 81 ? 11.355 -4.579 -12.730 1.00 97.38 81 VAL A CA 1
ATOM 636 C C . VAL A 1 81 ? 12.496 -3.953 -13.506 1.00 97.38 81 VAL A C 1
ATOM 638 O O . VAL A 1 81 ? 12.878 -2.814 -13.248 1.00 97.38 81 VAL A O 1
ATOM 641 N N . LYS A 1 82 ? 13.019 -4.667 -14.508 1.00 95.25 82 LYS A N 1
ATOM 642 C CA . LYS A 1 82 ? 14.105 -4.155 -15.351 1.00 95.25 82 LYS A CA 1
ATOM 643 C C . LYS A 1 82 ? 13.704 -2.828 -16.011 1.00 95.25 82 LYS A C 1
ATOM 645 O O . LYS A 1 82 ? 12.630 -2.722 -16.613 1.00 95.25 82 LYS A O 1
ATOM 650 N N . ASN A 1 83 ? 14.583 -1.837 -15.916 1.00 92.06 83 ASN A N 1
ATOM 651 C CA . ASN A 1 83 ? 14.455 -0.513 -16.522 1.00 92.06 83 ASN A CA 1
ATOM 652 C C . ASN A 1 83 ? 15.854 -0.049 -16.911 1.00 92.06 83 ASN A C 1
ATOM 654 O O . ASN A 1 83 ? 16.716 0.054 -16.045 1.00 92.06 83 ASN A O 1
ATOM 658 N N . ASP A 1 84 ? 16.099 0.146 -18.202 1.00 87.88 84 ASP A N 1
ATOM 659 C CA . ASP A 1 84 ? 17.414 0.580 -18.665 1.00 87.88 84 ASP A CA 1
ATOM 660 C C . ASP A 1 84 ? 17.524 2.097 -18.520 1.00 87.88 84 ASP A C 1
ATOM 662 O O . ASP A 1 84 ? 16.881 2.846 -19.254 1.00 87.88 84 ASP A O 1
ATOM 666 N N . ASP A 1 85 ? 18.322 2.520 -17.544 1.00 87.31 85 ASP A N 1
ATOM 667 C CA . ASP A 1 85 ? 18.771 3.898 -17.362 1.00 87.31 85 ASP A CA 1
ATOM 668 C C . ASP A 1 85 ? 20.300 3.920 -17.180 1.00 87.31 85 ASP A C 1
ATOM 670 O O . ASP A 1 85 ? 20.859 4.565 -16.291 1.00 87.31 85 ASP A O 1
ATOM 674 N N . SER A 1 86 ? 21.007 3.160 -18.019 1.00 84.44 86 SER A N 1
ATOM 675 C CA . SER A 1 86 ? 22.470 3.024 -17.966 1.00 84.44 86 SER A CA 1
ATOM 676 C C . SER A 1 86 ? 23.241 4.348 -18.131 1.00 84.44 86 SER A C 1
ATOM 678 O O . SER A 1 86 ? 24.387 4.450 -17.696 1.00 84.44 86 SER A O 1
ATOM 680 N N . ASN A 1 87 ? 22.614 5.375 -18.706 1.00 83.38 87 ASN A N 1
ATOM 681 C CA . ASN A 1 87 ? 23.213 6.681 -19.000 1.00 83.38 87 ASN A CA 1
ATOM 682 C C . ASN A 1 87 ? 23.070 7.703 -17.852 1.00 83.38 87 ASN A C 1
ATOM 684 O O . ASN A 1 87 ? 23.920 8.579 -17.716 1.00 83.38 87 ASN A O 1
ATOM 688 N N . SER A 1 88 ? 22.025 7.618 -17.015 1.00 87.75 88 SER A N 1
ATOM 689 C CA . SER A 1 88 ? 21.807 8.568 -15.906 1.00 87.75 88 SER A CA 1
ATOM 690 C C . SER A 1 88 ? 21.856 7.894 -14.535 1.00 87.75 88 SER A C 1
ATOM 692 O O . SER A 1 88 ? 22.546 8.370 -13.618 1.00 87.75 88 SER A O 1
ATOM 694 N N . GLY A 1 89 ? 21.127 6.786 -14.395 1.00 86.44 89 GLY A N 1
ATOM 695 C CA . GLY A 1 89 ? 20.859 6.094 -13.135 1.00 86.44 89 GLY A CA 1
ATOM 696 C C . GLY A 1 89 ? 20.036 6.913 -12.139 1.00 86.44 89 GLY A C 1
ATOM 697 O O . GLY A 1 89 ? 20.152 6.684 -10.936 1.00 86.44 89 GLY A O 1
ATOM 698 N N . LYS A 1 90 ? 19.300 7.925 -12.613 1.00 89.44 90 LYS A N 1
ATOM 699 C CA . LYS A 1 90 ? 18.575 8.921 -11.794 1.00 89.44 90 LYS A CA 1
ATOM 700 C C . LYS A 1 90 ? 17.223 9.299 -12.397 1.00 89.44 90 LYS A C 1
ATOM 702 O O . LYS A 1 90 ? 16.709 10.379 -12.106 1.00 89.44 90 LYS A O 1
ATOM 707 N N . ILE A 1 91 ? 16.672 8.468 -13.279 1.00 92.12 91 ILE A N 1
ATOM 708 C CA . ILE A 1 91 ? 15.350 8.727 -13.839 1.00 92.12 91 ILE A CA 1
ATOM 709 C C . ILE A 1 91 ? 14.287 8.778 -12.734 1.00 92.12 91 ILE A C 1
ATOM 711 O O . ILE A 1 91 ? 14.344 8.047 -11.744 1.00 92.12 91 ILE A O 1
ATOM 715 N N . GLY A 1 92 ? 13.342 9.705 -12.882 1.00 92.06 92 GLY A N 1
ATOM 716 C CA . GLY A 1 92 ? 12.281 9.910 -11.906 1.00 92.06 92 GLY A CA 1
ATOM 717 C C . GLY A 1 92 ? 11.216 8.817 -11.957 1.00 92.06 92 GLY A C 1
ATOM 718 O O . GLY A 1 92 ? 11.033 8.136 -12.966 1.00 92.06 92 GLY A O 1
ATOM 719 N N . VAL A 1 93 ? 10.476 8.709 -10.859 1.00 97.12 93 VAL A N 1
ATOM 720 C CA . VAL A 1 93 ? 9.227 7.951 -10.761 1.00 97.12 93 VAL A CA 1
ATOM 721 C C . VAL A 1 93 ? 8.153 8.855 -10.162 1.00 97.12 93 VAL A C 1
ATOM 723 O O . VAL A 1 93 ? 8.461 9.760 -9.383 1.00 97.12 93 VAL A O 1
ATOM 726 N N . SER A 1 94 ? 6.898 8.613 -10.513 1.00 97.75 94 SER A N 1
ATOM 727 C CA . SER A 1 94 ? 5.737 9.207 -9.847 1.00 97.75 94 SER A CA 1
ATOM 728 C C . SER A 1 94 ? 4.671 8.141 -9.609 1.00 97.75 94 SER A C 1
ATOM 730 O O . SER A 1 94 ? 4.791 7.016 -10.096 1.00 97.75 94 SER A O 1
ATOM 732 N N . ALA A 1 95 ? 3.659 8.474 -8.815 1.00 98.00 95 ALA A N 1
ATOM 733 C CA . ALA A 1 95 ? 2.606 7.551 -8.421 1.00 98.00 95 ALA A CA 1
ATOM 734 C C . ALA A 1 95 ? 1.232 8.179 -8.669 1.00 98.00 95 ALA A C 1
ATOM 736 O O . ALA A 1 95 ? 1.067 9.390 -8.488 1.00 98.00 95 ALA A O 1
ATOM 737 N N . TYR A 1 96 ? 0.284 7.365 -9.130 1.00 98.06 96 TYR A N 1
ATOM 738 C CA . TYR A 1 96 ? -1.110 7.753 -9.332 1.00 98.06 96 TYR A CA 1
ATOM 739 C C . TYR A 1 96 ? -1.999 6.508 -9.415 1.00 98.06 96 TYR A C 1
ATOM 741 O O . TYR A 1 96 ? -1.659 5.566 -10.126 1.00 98.06 96 TYR A O 1
ATOM 749 N N . ASP A 1 97 ? -3.139 6.522 -8.731 1.00 98.06 97 ASP A N 1
ATOM 750 C CA . ASP A 1 97 ? -4.190 5.505 -8.837 1.00 98.06 97 ASP A CA 1
ATOM 751 C C . ASP A 1 97 ? -4.991 5.675 -10.144 1.00 98.06 97 ASP A C 1
ATOM 753 O O . ASP A 1 97 ? -5.946 6.454 -10.225 1.00 98.06 97 ASP A O 1
ATOM 757 N N . PHE A 1 98 ? -4.585 4.962 -11.199 1.00 97.62 98 PHE A N 1
ATOM 758 C CA . PHE A 1 98 ? -5.306 4.929 -12.473 1.00 97.62 98 PHE A CA 1
ATOM 759 C C . PHE A 1 98 ? -6.525 4.007 -12.424 1.00 97.62 98 PHE A C 1
ATOM 761 O O . PHE A 1 98 ? -7.447 4.184 -13.226 1.00 97.62 98 PHE A O 1
ATOM 768 N N . THR A 1 99 ? -6.525 3.006 -11.540 1.00 96.94 99 THR A N 1
ATOM 769 C CA . THR A 1 99 ? -7.590 1.994 -11.472 1.00 96.94 99 THR A CA 1
ATOM 770 C C . THR A 1 99 ? -8.765 2.403 -10.580 1.00 96.94 99 THR A C 1
ATOM 772 O O . THR A 1 99 ? -9.864 1.867 -10.733 1.00 96.94 99 THR A O 1
ATOM 775 N N . GLY A 1 100 ? -8.569 3.388 -9.705 1.00 97.31 100 GLY A N 1
ATOM 776 C CA . GLY A 1 100 ? -9.543 3.859 -8.726 1.00 97.31 100 GLY A CA 1
ATOM 777 C C . GLY A 1 100 ? -9.759 2.887 -7.565 1.00 97.31 100 GLY A C 1
ATOM 778 O O . GLY A 1 100 ? -10.812 2.943 -6.923 1.00 97.31 100 GLY A O 1
ATOM 779 N N . ASP A 1 101 ? -8.824 1.961 -7.325 1.00 95.44 101 ASP A N 1
ATOM 780 C CA . ASP A 1 101 ? -8.943 0.937 -6.282 1.00 95.44 101 ASP A CA 1
ATOM 781 C C . ASP A 1 101 ? -8.364 1.375 -4.920 1.00 95.44 101 ASP A C 1
ATOM 783 O O . ASP A 1 101 ? -8.474 0.647 -3.925 1.00 95.44 101 ASP A O 1
ATOM 787 N N . GLY A 1 102 ? -7.805 2.589 -4.859 1.00 94.62 102 GLY A N 1
ATOM 788 C CA . GLY A 1 102 ? -7.181 3.172 -3.679 1.00 94.62 102 GLY A CA 1
ATOM 789 C C . GLY A 1 102 ? -5.709 2.801 -3.493 1.00 94.62 102 GLY A C 1
ATOM 790 O O . GLY A 1 102 ? -5.155 3.103 -2.431 1.00 94.62 102 GLY A O 1
ATOM 791 N N . ILE A 1 103 ? -5.075 2.142 -4.469 1.00 94.81 103 ILE A N 1
ATOM 792 C CA . ILE A 1 103 ? -3.640 1.842 -4.486 1.00 94.81 103 ILE A CA 1
ATOM 793 C C . ILE A 1 103 ? -3.005 2.456 -5.731 1.00 94.81 103 ILE A C 1
ATOM 795 O O . ILE A 1 103 ? -3.418 2.191 -6.849 1.00 94.81 103 ILE A O 1
ATOM 799 N N . ASP A 1 104 ? -1.958 3.255 -5.526 1.00 97.81 104 ASP A N 1
ATOM 800 C CA . ASP A 1 104 ? -1.282 3.919 -6.636 1.00 97.81 104 ASP A CA 1
ATOM 801 C C . ASP A 1 104 ? -0.504 2.931 -7.522 1.00 97.81 104 ASP A C 1
ATOM 803 O O . ASP A 1 104 ? 0.268 2.090 -7.042 1.00 97.81 104 ASP A O 1
ATOM 807 N N . GLU A 1 105 ? -0.608 3.119 -8.836 1.00 98.44 105 GLU A N 1
ATOM 808 C CA . GLU A 1 105 ? 0.343 2.574 -9.797 1.00 98.44 105 GLU A CA 1
ATOM 809 C C . GLU A 1 105 ? 1.613 3.432 -9.870 1.00 98.44 105 GLU A C 1
ATOM 811 O O . GLU A 1 105 ? 1.618 4.631 -9.581 1.00 98.44 105 GLU A O 1
ATOM 816 N N . VAL A 1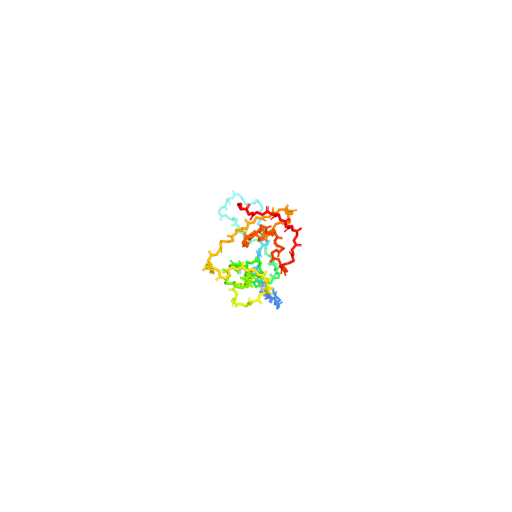 106 ? 2.704 2.819 -10.333 1.00 98.31 106 VAL A N 1
ATOM 817 C CA . VAL A 1 106 ? 3.997 3.480 -10.526 1.00 98.31 106 VAL A CA 1
ATOM 818 C C . VAL A 1 106 ? 4.171 3.885 -11.983 1.00 98.31 106 VAL A C 1
ATOM 820 O O . VAL A 1 106 ? 4.150 3.048 -12.886 1.00 98.31 106 VAL A O 1
ATOM 823 N N . ILE A 1 107 ? 4.433 5.166 -12.209 1.00 98.31 107 ILE A N 1
ATOM 824 C CA . ILE A 1 107 ? 4.793 5.722 -13.510 1.00 98.31 107 ILE A CA 1
ATOM 825 C C . ILE A 1 107 ? 6.313 5.830 -13.567 1.00 98.31 107 ILE A C 1
ATOM 827 O O . ILE A 1 107 ? 6.939 6.460 -12.710 1.00 98.31 107 ILE A O 1
ATOM 831 N N . VAL A 1 108 ? 6.916 5.229 -14.588 1.00 96.94 108 VAL A N 1
ATOM 832 C CA . VAL A 1 108 ? 8.366 5.268 -14.795 1.00 96.94 108 VAL A CA 1
ATOM 833 C C . VAL A 1 108 ? 8.719 5.464 -16.258 1.00 96.94 108 VAL A C 1
ATOM 835 O O . VAL A 1 108 ? 7.985 5.039 -17.152 1.00 96.94 108 VAL A O 1
ATOM 838 N N . GLN A 1 109 ? 9.875 6.074 -16.493 1.00 93.12 109 GLN A N 1
ATOM 839 C CA . GLN A 1 109 ? 10.450 6.247 -17.813 1.00 93.12 109 GLN A CA 1
ATOM 840 C C . GLN A 1 109 ? 11.752 5.444 -17.978 1.00 93.12 109 GLN A C 1
ATOM 842 O O . GLN A 1 109 ? 12.530 5.275 -17.038 1.00 93.12 109 GLN A O 1
ATOM 847 N N . ASP A 1 110 ? 11.976 4.942 -19.192 1.00 85.75 110 ASP A N 1
ATOM 848 C CA . ASP A 1 110 ? 13.286 4.542 -19.712 1.00 85.75 110 ASP A CA 1
ATOM 849 C C . ASP A 1 110 ? 13.647 5.401 -20.939 1.00 85.75 110 ASP A C 1
ATOM 851 O O . ASP A 1 110 ? 12.932 6.346 -21.276 1.00 85.75 110 ASP A O 1
ATOM 855 N N . PHE A 1 111 ? 14.750 5.091 -21.625 1.00 83.00 111 PHE A N 1
ATOM 856 C CA . PHE A 1 111 ? 15.211 5.873 -22.782 1.00 83.00 111 PHE A CA 1
ATOM 857 C C . PHE A 1 111 ? 14.183 6.086 -23.893 1.00 83.00 111 PHE A C 1
ATOM 859 O O . PHE A 1 111 ? 14.310 7.044 -24.651 1.00 83.00 111 PHE A O 1
ATOM 866 N N . LEU A 1 112 ? 13.224 5.174 -24.046 1.00 87.19 112 LEU A N 1
ATOM 867 C CA . LEU A 1 112 ? 12.365 5.128 -25.225 1.00 87.19 112 LEU A CA 1
ATOM 868 C C . LEU A 1 112 ? 10.879 5.121 -24.881 1.00 87.19 112 LEU A C 1
ATOM 870 O O . LEU A 1 112 ? 10.045 5.182 -25.788 1.00 87.19 112 LEU A O 1
ATOM 874 N N . ARG A 1 113 ? 10.517 4.918 -23.611 1.00 91.94 113 ARG A N 1
ATOM 875 C CA . ARG A 1 113 ? 9.147 4.585 -23.221 1.00 91.94 113 ARG A CA 1
ATOM 876 C C . ARG A 1 113 ? 8.814 5.075 -21.823 1.00 91.94 113 ARG A C 1
ATOM 878 O O . ARG A 1 113 ? 9.635 5.030 -20.912 1.00 91.94 113 ARG A O 1
ATOM 885 N N . VAL A 1 114 ? 7.543 5.407 -21.642 1.00 95.81 114 VAL A N 1
ATOM 886 C CA . VAL A 1 114 ? 6.901 5.516 -20.331 1.00 95.81 114 VAL A CA 1
ATOM 887 C C . VAL A 1 114 ? 6.094 4.245 -20.080 1.00 95.81 114 VAL A C 1
ATOM 889 O O . VAL A 1 114 ? 5.440 3.719 -20.985 1.00 95.81 114 VAL A O 1
ATOM 892 N N . ARG A 1 115 ? 6.144 3.732 -18.851 1.00 97.38 115 ARG A N 1
ATOM 893 C CA . ARG A 1 115 ? 5.392 2.555 -18.408 1.00 97.38 115 ARG A CA 1
ATOM 894 C C . ARG A 1 115 ? 4.594 2.867 -17.153 1.00 97.38 115 ARG A C 1
ATOM 896 O O . ARG A 1 115 ? 5.053 3.620 -16.298 1.00 97.38 115 ARG A O 1
ATOM 903 N N . ILE A 1 116 ? 3.432 2.231 -17.055 1.00 98.25 116 ILE A N 1
ATOM 904 C CA . ILE A 1 116 ? 2.624 2.174 -15.835 1.00 98.25 116 ILE A CA 1
ATOM 905 C C . ILE A 1 116 ? 2.780 0.764 -15.274 1.00 98.25 116 ILE A C 1
ATOM 907 O O . ILE A 1 116 ? 2.532 -0.211 -15.991 1.00 98.25 116 ILE A O 1
ATOM 911 N N . LEU A 1 117 ? 3.241 0.660 -14.032 1.00 98.50 117 LEU A N 1
ATOM 912 C CA . LEU A 1 117 ? 3.459 -0.593 -13.320 1.00 98.50 117 LEU A CA 1
ATOM 913 C C . LEU A 1 117 ? 2.452 -0.711 -12.174 1.00 98.50 117 LEU A C 1
ATOM 915 O O . LEU A 1 117 ? 2.255 0.245 -11.430 1.00 98.50 117 LEU A O 1
ATOM 919 N N . ASP A 1 118 ? 1.867 -1.891 -11.999 1.00 98.19 118 ASP A N 1
ATOM 920 C CA . ASP A 1 118 ? 1.039 -2.211 -10.837 1.00 98.19 118 ASP A CA 1
ATOM 921 C C . ASP A 1 118 ? 1.849 -2.033 -9.542 1.00 98.19 118 ASP A C 1
ATOM 923 O O . ASP A 1 118 ? 2.935 -2.603 -9.394 1.00 98.19 118 ASP A O 1
ATOM 927 N N . GLY A 1 119 ? 1.329 -1.252 -8.590 1.00 96.62 119 GLY A N 1
ATOM 928 C CA . GLY A 1 119 ? 2.056 -0.907 -7.363 1.00 96.62 119 GLY A CA 1
ATOM 929 C C . GLY A 1 119 ? 2.369 -2.112 -6.468 1.00 96.62 119 GLY A C 1
ATOM 930 O O . GLY A 1 119 ? 3.384 -2.125 -5.763 1.00 96.62 119 GLY A O 1
ATOM 931 N N . ARG A 1 120 ? 1.546 -3.167 -6.528 1.00 95.44 120 ARG A N 1
ATOM 9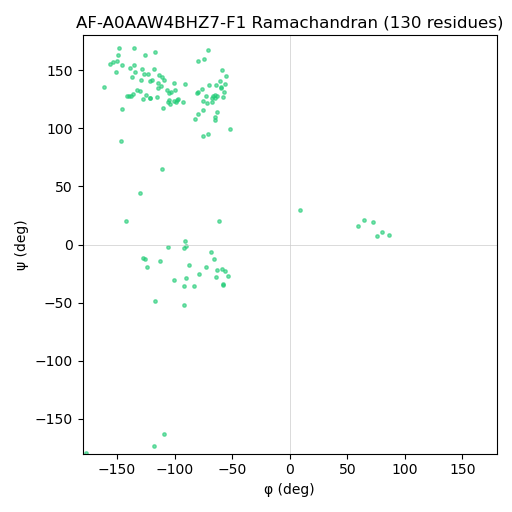32 C CA . ARG A 1 120 ? 1.659 -4.356 -5.668 1.00 95.44 120 ARG A CA 1
ATOM 933 C C . ARG A 1 120 ? 2.681 -5.361 -6.195 1.00 95.44 120 ARG A C 1
ATOM 935 O O . ARG A 1 120 ? 3.354 -6.022 -5.407 1.00 95.44 120 ARG A O 1
ATOM 942 N N . THR A 1 121 ? 2.785 -5.492 -7.514 1.00 96.88 121 THR A N 1
ATOM 943 C CA . THR A 1 121 ? 3.492 -6.602 -8.172 1.00 96.88 121 THR A CA 1
ATOM 944 C C . THR A 1 121 ? 4.591 -6.163 -9.134 1.00 96.88 121 THR A C 1
ATOM 946 O O . THR A 1 121 ? 5.456 -6.972 -9.470 1.00 96.88 121 THR A O 1
ATOM 949 N N . GLY A 1 122 ? 4.568 -4.914 -9.603 1.00 97.56 122 GLY A N 1
ATOM 950 C CA . GLY A 1 122 ? 5.438 -4.428 -10.673 1.00 97.56 122 GLY A CA 1
ATOM 951 C C . GLY A 1 122 ? 5.022 -4.903 -12.072 1.00 97.56 122 GLY A C 1
ATOM 952 O O . GLY A 1 122 ? 5.756 -4.687 -13.039 1.00 97.56 122 GLY A O 1
ATOM 953 N N . ALA A 1 123 ? 3.865 -5.559 -12.220 1.00 98.12 123 ALA A N 1
ATOM 954 C CA . ALA A 1 123 ? 3.360 -5.965 -13.527 1.00 98.12 123 ALA A CA 1
ATOM 955 C C . ALA A 1 123 ? 3.163 -4.743 -14.439 1.00 98.12 123 ALA A C 1
ATOM 957 O O . ALA A 1 123 ? 2.632 -3.721 -14.017 1.00 98.12 123 ALA A O 1
ATOM 958 N N . VAL A 1 124 ? 3.581 -4.840 -15.702 1.00 97.62 124 VAL A N 1
ATOM 959 C CA . VAL A 1 124 ? 3.409 -3.747 -16.669 1.00 97.62 124 VAL A CA 1
ATOM 960 C C . VAL A 1 124 ? 1.947 -3.697 -17.110 1.00 97.62 124 VAL A C 1
ATOM 962 O O . VAL A 1 124 ? 1.473 -4.625 -17.762 1.00 97.62 124 VAL A O 1
ATOM 965 N N . LEU A 1 125 ? 1.256 -2.606 -16.788 1.00 97.88 125 LEU A N 1
ATOM 966 C CA . LEU A 1 125 ? -0.144 -2.376 -17.156 1.00 97.88 125 LEU A CA 1
ATOM 967 C C . LEU A 1 125 ? -0.270 -1.621 -18.480 1.00 97.88 125 LEU A C 1
ATOM 969 O O . LEU A 1 125 ? -1.162 -1.897 -19.278 1.00 97.88 125 LEU A O 1
ATOM 973 N N . ALA A 1 126 ? 0.647 -0.687 -18.737 1.00 97.12 126 ALA A N 1
ATOM 974 C CA . ALA A 1 126 ? 0.692 0.067 -19.983 1.00 97.12 126 ALA A CA 1
ATOM 975 C C . ALA A 1 126 ? 2.129 0.387 -20.398 1.00 97.12 126 ALA A C 1
ATOM 977 O O . ALA A 1 126 ? 3.042 0.480 -19.574 1.00 97.12 126 ALA A O 1
ATOM 978 N N . THR A 1 127 ? 2.334 0.571 -21.700 1.00 97.19 127 THR A N 1
ATOM 979 C CA . THR A 1 127 ? 3.597 1.033 -22.282 1.00 97.19 127 THR A CA 1
ATOM 980 C C . THR A 1 127 ? 3.291 2.008 -23.403 1.00 97.19 127 THR A C 1
ATOM 982 O O . THR A 1 127 ? 2.518 1.702 -24.307 1.00 97.19 127 THR A O 1
ATOM 985 N N . ILE A 1 128 ? 3.916 3.176 -23.341 1.00 96.00 128 ILE A N 1
ATOM 986 C CA . ILE A 1 128 ? 3.741 4.264 -24.295 1.00 96.00 128 ILE A CA 1
ATOM 987 C C . ILE A 1 128 ? 5.127 4.622 -24.822 1.00 96.00 128 ILE A C 1
ATOM 989 O O . ILE A 1 128 ? 6.048 4.841 -24.035 1.00 96.00 128 ILE A O 1
ATOM 993 N N . ALA A 1 129 ? 5.291 4.669 -26.144 1.00 94.81 129 ALA A N 1
ATOM 994 C 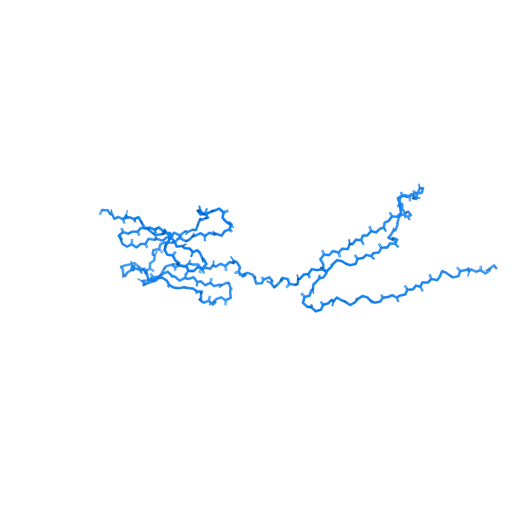CA . ALA A 1 129 ? 6.526 5.160 -26.744 1.00 94.81 129 ALA A CA 1
ATOM 995 C C . ALA A 1 129 ? 6.720 6.641 -26.384 1.00 94.81 129 ALA A C 1
ATOM 997 O O . ALA A 1 129 ? 5.816 7.458 -26.555 1.00 94.81 129 ALA A O 1
ATOM 998 N N . ASN A 1 130 ? 7.893 6.974 -25.860 1.00 89.19 130 ASN 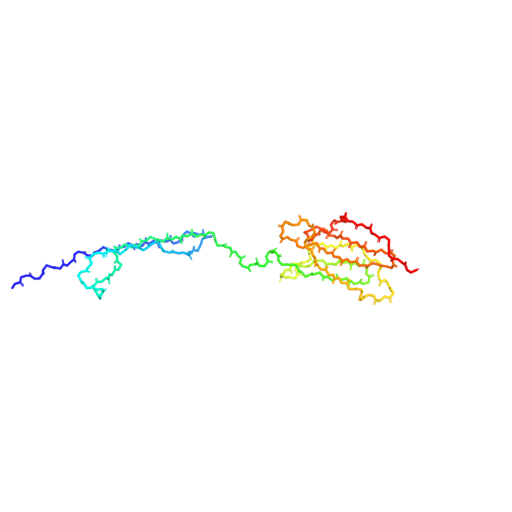A N 1
ATOM 999 C CA . ASN A 1 130 ? 8.276 8.323 -25.485 1.00 89.19 130 ASN A CA 1
ATOM 1000 C C . ASN A 1 130 ? 9.779 8.488 -25.722 1.00 89.19 130 ASN A C 1
ATOM 1002 O O . ASN A 1 130 ? 10.605 8.207 -24.857 1.00 89.19 130 ASN A O 1
ATOM 1006 N N . SER A 1 131 ? 10.104 8.904 -26.938 1.00 78.50 131 SER A N 1
ATOM 1007 C CA . SER A 1 131 ? 11.444 9.251 -27.395 1.00 78.50 131 SER A CA 1
ATOM 1008 C C . SER A 1 131 ? 11.336 10.525 -28.228 1.00 78.50 131 SER A C 1
ATOM 1010 O O . SER A 1 131 ? 10.335 10.703 -28.927 1.00 78.50 131 SER A O 1
ATOM 1012 N N . SER A 1 132 ? 12.335 11.404 -28.139 1.00 62.34 132 SER A N 1
ATOM 1013 C CA . SER A 1 132 ? 12.465 12.563 -29.033 1.00 62.34 132 SER A CA 1
ATOM 1014 C C . SER A 1 132 ? 12.822 12.147 -30.452 1.00 62.34 132 SER A C 1
ATOM 1016 O O . SER A 1 132 ? 13.677 11.237 -30.558 1.00 62.34 132 SER A O 1
#

Nearest PDB structures (foldseek):
  6mlt-assembly1_A  TM=9.660E-01  e=7.607E-12  Vibrio cholerae O1 biovar El Tor str. N16961
  8tee-assembly1_B-2  TM=7.076E-01  e=3.629E-01  Mus musculus
  5xpy-assembly1_A  TM=7.003E-01  e=4.719E-01  Mus musculus
  5xq0-assembly1_B  TM=7.095E-01  e=5.242E-01  Mus musculus
  8s4y-assembly1_B  TM=6.461E-01  e=1.499E+00  Mus musculus

Sequence (132 aa):
VPVMKSKATTERYTVPSNTQLVGLNVWSKPKPIFTFKKHVNAVQFIVGEKINNNIQNMGIVYAGYYAVDMYNAQGGKVWSVKNDDSNSGKIGVSAYDFTGDGIDEVIVQDFLRVRILDGRTGAVLATIANSS

Foldseek 3Di:
DDDDDDDDDDDDDDADPQKDFPDKDWDWDPDDPDPVPIDTPDIDTDIDGPDPPQQQQDWDWDFFQFWIWIAGPVRHTQDIDTAHPVPPRHWDKDWDDPPPPPHTWIWTDHQFWIFTADNRYRHTPDIDTDHD

Secondary structure (DSSP, 8-state):
----PPP-----PPPPTTEEEEEEEEE--S--SSGGG----EEEEEEEE------TT-EEEEE-SSEEEEEETTS-EEEEEE---TTTS---EEEE-SSSSSSPEEEEE-SSEEEEE-TTT--EEEEEE---

pLDDT: mean 89.15, std 12.46, range [45.22, 98.5]

Solvent-accessible surface area (backbone atoms only — not comparable to full-atom values): 8349 Å² total; per-residue (Å²): 133,88,78,83,75,80,90,82,86,87,84,86,85,78,82,57,86,74,43,37,85,76,48,68,53,74,41,56,74,88,84,55,101,44,78,89,72,60,57,83,74,49,77,45,84,36,71,39,75,53,74,66,84,66,52,80,85,44,70,51,73,50,41,40,39,57,28,36,40,32,21,37,75,87,72,47,76,74,40,76,38,83,34,61,29,82,88,77,39,65,55,66,65,51,74,48,53,82,83,73,80,85,58,47,25,36,38,39,61,41,80,50,29,37,35,36,21,40,60,89,66,53,49,78,77,46,78,42,86,46,64,135